Protein AF-A0A948J136-F1 (afdb_monomer_lite)

Sequence (94 aa):
MNAALTQLAADCGLASDTYTPLRLAFGLACVQRVRHLLDDPEAIAGLNVLVAFTAGTVDAAMLAKAAVHALQRLLDDAATQRSARPLVASQPCA

Structure (mmCIF, N/CA/C/O backbone):
data_AF-A0A948J136-F1
#
_entry.id   AF-A0A948J136-F1
#
loop_
_atom_site.group_PDB
_atom_site.id
_atom_site.type_symbol
_atom_site.label_atom_id
_atom_site.label_alt_id
_atom_site.label_comp_id
_atom_site.label_asym_id
_atom_site.label_entity_id
_atom_site.label_seq_id
_atom_site.pdbx_PDB_ins_code
_atom_site.Cartn_x
_atom_site.Cartn_y
_atom_site.Cartn_z
_atom_site.occupancy
_atom_site.B_iso_or_equiv
_atom_site.auth_seq_id
_atom_site.auth_comp_id
_atom_site.auth_asym_id
_atom_site.auth_atom_id
_atom_site.pdbx_PDB_model_num
ATOM 1 N N . MET A 1 1 ? -9.808 14.796 -6.401 1.00 63.06 1 MET A N 1
ATOM 2 C CA . MET A 1 1 ? -10.086 13.833 -5.311 1.00 63.06 1 MET A CA 1
ATOM 3 C C . MET A 1 1 ? -11.534 14.012 -4.873 1.00 63.06 1 MET A C 1
ATOM 5 O O . MET A 1 1 ? -11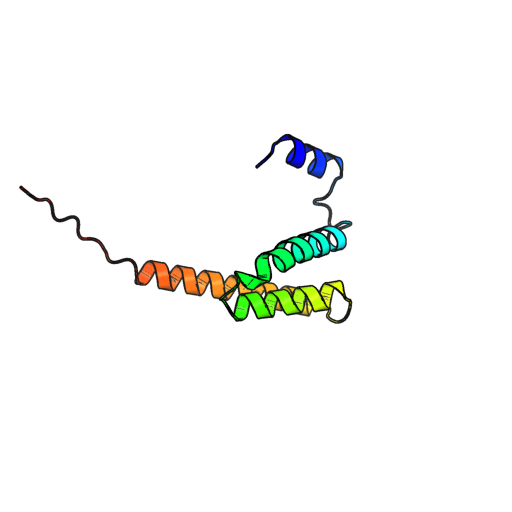.991 15.148 -4.865 1.00 63.06 1 MET A O 1
ATOM 9 N N . ASN A 1 2 ? -12.272 12.940 -4.578 1.00 89.00 2 ASN A N 1
ATOM 10 C CA . ASN A 1 2 ? -13.687 13.027 -4.196 1.00 89.00 2 ASN A CA 1
ATOM 11 C C . ASN A 1 2 ? -13.829 13.596 -2.768 1.00 89.00 2 ASN A C 1
ATOM 13 O O . ASN A 1 2 ? -13.372 12.968 -1.817 1.00 89.00 2 ASN A O 1
ATOM 17 N N . ALA A 1 3 ? -14.455 14.770 -2.625 1.00 91.69 3 ALA A N 1
ATOM 18 C CA . ALA A 1 3 ? -14.557 15.488 -1.350 1.00 91.69 3 ALA A CA 1
ATOM 19 C C . ALA A 1 3 ? -15.314 14.709 -0.260 1.00 91.69 3 ALA A C 1
ATOM 21 O O . ALA A 1 3 ? -14.924 14.762 0.903 1.00 91.69 3 ALA A O 1
ATOM 22 N N . ALA A 1 4 ? -16.341 13.938 -0.632 1.00 92.38 4 ALA A N 1
ATOM 23 C CA . ALA A 1 4 ? -17.102 13.127 0.316 1.00 92.38 4 ALA A CA 1
ATOM 24 C C . ALA A 1 4 ? -16.251 11.988 0.901 1.00 92.38 4 ALA A C 1
ATOM 26 O O . ALA A 1 4 ? -16.316 11.720 2.097 1.00 92.38 4 ALA A O 1
ATOM 27 N N . LEU A 1 5 ? -15.398 11.361 0.082 1.00 88.56 5 LEU A N 1
ATOM 28 C CA . LEU A 1 5 ? -14.462 10.337 0.560 1.00 88.56 5 LEU A CA 1
ATOM 29 C C . LEU A 1 5 ? -13.370 10.932 1.455 1.00 88.56 5 LEU A C 1
ATOM 31 O O . LEU A 1 5 ? -12.987 10.309 2.441 1.00 88.56 5 LEU A O 1
ATOM 35 N N . THR A 1 6 ? -12.891 12.139 1.138 1.00 91.25 6 THR A N 1
ATOM 36 C CA . THR A 1 6 ? -11.932 12.851 1.992 1.00 91.25 6 THR A CA 1
ATOM 37 C C . THR A 1 6 ? -12.530 13.152 3.365 1.00 91.25 6 THR A C 1
ATOM 39 O O . THR A 1 6 ? -11.877 12.893 4.373 1.00 91.25 6 THR A O 1
ATOM 42 N N . GLN A 1 7 ? -13.769 13.655 3.412 1.00 93.75 7 GLN A N 1
ATOM 43 C CA . GLN A 1 7 ? -14.450 13.944 4.674 1.00 93.75 7 GLN A CA 1
ATOM 44 C C . GLN A 1 7 ? -14.674 12.668 5.491 1.00 93.75 7 GLN A C 1
ATOM 46 O O . GLN A 1 7 ? -14.308 12.627 6.659 1.00 93.75 7 GLN A O 1
ATOM 51 N N . LEU A 1 8 ? -15.158 11.592 4.862 1.00 91.81 8 LEU A N 1
ATOM 52 C CA . LEU A 1 8 ? -15.351 10.306 5.534 1.00 91.81 8 LEU A CA 1
ATOM 53 C C . LEU A 1 8 ? -14.044 9.760 6.136 1.00 91.81 8 LEU A C 1
ATOM 55 O O . LEU A 1 8 ? -14.029 9.278 7.265 1.00 91.81 8 LEU A O 1
ATOM 59 N N . ALA A 1 9 ? -12.929 9.854 5.407 1.00 90.38 9 ALA A N 1
ATOM 60 C CA . ALA A 1 9 ? -11.630 9.416 5.915 1.00 90.38 9 ALA A CA 1
ATOM 61 C C . ALA A 1 9 ? -11.160 10.246 7.125 1.00 90.38 9 ALA A C 1
ATOM 63 O O . ALA A 1 9 ? -10.544 9.691 8.040 1.00 90.38 9 ALA A O 1
ATOM 64 N N . ALA A 1 10 ? -11.450 11.552 7.134 1.00 93.31 10 ALA A N 1
ATOM 65 C CA . ALA A 1 10 ? -11.169 12.432 8.263 1.00 93.31 10 ALA A CA 1
ATOM 66 C C . ALA A 1 10 ? -12.050 12.098 9.475 1.00 93.31 10 ALA A C 1
ATOM 68 O O . ALA A 1 10 ? -11.519 11.940 10.572 1.00 93.31 10 ALA A O 1
ATOM 69 N N . ASP A 1 11 ? -13.355 11.904 9.271 1.00 95.12 11 ASP A N 1
ATOM 70 C CA . ASP A 1 11 ? -14.307 11.557 10.333 1.00 95.12 11 ASP A CA 1
ATOM 71 C C . ASP A 1 11 ? -13.959 10.212 10.996 1.00 95.12 11 ASP A C 1
ATOM 73 O O . ASP A 1 11 ? -14.091 10.050 12.208 1.00 95.12 11 ASP A O 1
ATOM 77 N N . CYS A 1 12 ? -13.443 9.252 10.222 1.00 90.81 12 CYS 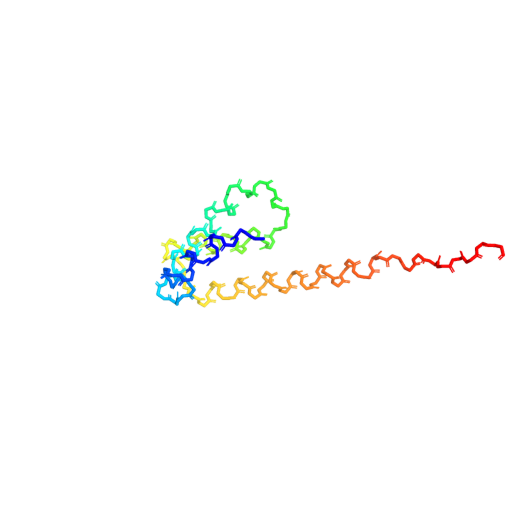A N 1
ATOM 78 C CA . CYS A 1 12 ? -12.943 7.978 10.744 1.00 90.81 12 CYS A CA 1
ATOM 79 C C . CYS A 1 12 ? -11.545 8.069 11.386 1.00 90.81 12 CYS A C 1
ATOM 81 O O . CYS A 1 12 ? -11.042 7.064 11.891 1.00 90.81 12 CYS A O 1
ATOM 83 N N . GLY A 1 13 ? -10.881 9.229 11.339 1.00 92.88 13 GLY A N 1
ATOM 84 C CA . GLY A 1 13 ? -9.521 9.400 11.849 1.00 92.88 13 GLY A CA 1
ATOM 85 C C . GLY A 1 13 ? -8.492 8.527 11.127 1.00 92.88 13 GLY A C 1
ATOM 86 O O . GLY A 1 13 ? -7.484 8.150 11.724 1.00 92.88 13 GLY A O 1
ATOM 87 N N . LEU A 1 14 ? -8.725 8.187 9.852 1.00 91.56 14 LEU A N 1
ATOM 88 C CA . LEU A 1 14 ? -7.944 7.182 9.122 1.00 91.56 14 LEU A CA 1
ATOM 89 C C . LEU A 1 14 ? -6.455 7.553 9.002 1.00 91.56 14 LEU A C 1
ATOM 91 O O . LEU A 1 14 ? -5.610 6.676 8.864 1.00 91.56 14 LEU A O 1
ATOM 95 N N . ALA A 1 15 ? -6.122 8.845 9.079 1.00 89.62 15 ALA A N 1
ATOM 96 C CA . ALA A 1 15 ? -4.745 9.336 9.058 1.00 89.62 15 ALA A CA 1
ATOM 97 C C . ALA A 1 15 ? -3.947 9.034 10.343 1.00 89.62 15 ALA A C 1
ATOM 99 O O . ALA A 1 15 ? -2.726 9.158 10.309 1.00 89.62 15 ALA A O 1
ATOM 100 N N . SER A 1 16 ? -4.607 8.634 11.436 1.00 93.62 16 SER A N 1
ATOM 101 C CA . SER A 1 16 ? -3.953 8.255 12.693 1.00 93.62 16 SER A CA 1
ATOM 102 C C . SER A 1 16 ? -3.024 7.052 12.517 1.00 93.62 16 SER A C 1
ATOM 104 O O . SER A 1 16 ? -3.342 6.107 11.787 1.00 93.62 16 SER A O 1
ATOM 106 N N . ASP A 1 17 ? -1.923 7.040 13.270 1.00 92.31 17 ASP A N 1
ATOM 107 C CA . ASP A 1 17 ? -0.961 5.936 13.297 1.00 92.31 17 ASP A CA 1
ATOM 108 C C . ASP A 1 17 ? -1.597 4.606 13.727 1.00 92.31 17 ASP A C 1
ATOM 110 O O . ASP A 1 17 ? -1.145 3.539 13.305 1.00 92.31 17 ASP A O 1
ATOM 114 N N . THR A 1 18 ? -2.696 4.656 14.491 1.00 94.00 18 THR A N 1
ATOM 115 C CA . THR A 1 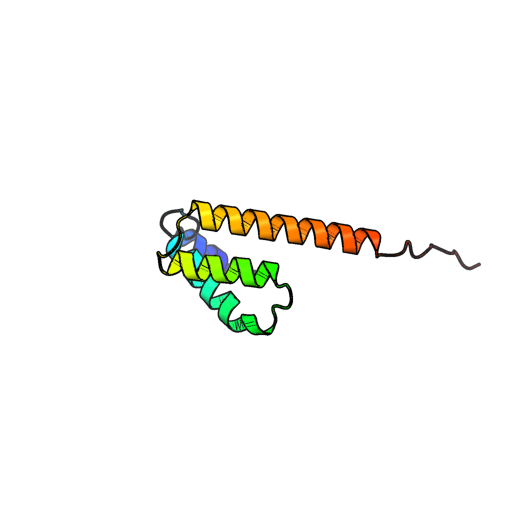18 ? -3.504 3.482 14.865 1.00 94.00 18 THR A CA 1
ATOM 116 C C . THR A 1 18 ? -3.942 2.669 13.644 1.00 94.00 18 THR A C 1
ATOM 118 O O . THR A 1 18 ? -3.999 1.443 13.706 1.00 94.00 18 THR A O 1
ATOM 121 N N . TYR A 1 19 ? -4.219 3.335 12.519 1.00 94.38 19 TYR A N 1
ATOM 122 C CA . TYR A 1 19 ? -4.692 2.700 11.288 1.00 94.38 19 TYR A CA 1
ATOM 123 C C . TYR A 1 19 ? -3.594 2.511 10.238 1.00 94.38 19 TYR A C 1
ATOM 125 O O . TYR A 1 19 ? -3.891 2.136 9.101 1.00 94.38 19 TYR A O 1
ATOM 133 N N . THR A 1 20 ? -2.322 2.713 10.592 1.00 92.50 20 THR A N 1
ATOM 134 C CA . THR A 1 20 ? -1.189 2.466 9.688 1.00 92.50 20 THR A CA 1
ATOM 135 C C . THR A 1 20 ? -1.217 1.061 9.072 1.00 92.50 20 THR A C 1
ATOM 137 O O . THR A 1 20 ? -1.112 0.970 7.845 1.00 92.50 20 THR A O 1
ATOM 140 N N . PRO A 1 21 ? -1.451 -0.033 9.830 1.00 92.56 21 PRO A N 1
ATOM 141 C CA . PRO A 1 21 ? -1.538 -1.370 9.239 1.00 92.56 21 PRO A CA 1
ATOM 142 C C . PRO A 1 21 ? -2.657 -1.490 8.195 1.00 92.56 21 PRO A C 1
ATOM 144 O O . PRO A 1 21 ? -2.440 -2.037 7.115 1.00 92.56 21 PRO A O 1
ATOM 147 N N . LEU A 1 22 ? -3.833 -0.916 8.479 1.00 92.88 22 LEU A N 1
ATOM 148 C CA . LEU A 1 22 ? -4.977 -0.917 7.563 1.00 92.88 22 LEU A CA 1
ATOM 149 C C . LEU A 1 22 ? -4.660 -0.150 6.275 1.00 92.88 22 LEU A C 1
ATOM 151 O O . LEU A 1 22 ? -4.932 -0.635 5.178 1.00 92.88 22 LEU A O 1
ATOM 155 N N . ARG A 1 23 ? -4.055 1.036 6.395 1.00 93.94 23 ARG A N 1
ATOM 156 C CA . ARG A 1 23 ? -3.668 1.866 5.248 1.00 93.94 23 ARG A CA 1
ATOM 157 C C . ARG A 1 23 ? -2.638 1.177 4.361 1.00 93.94 23 ARG A C 1
ATOM 159 O O . ARG A 1 23 ? -2.763 1.236 3.139 1.00 93.94 23 ARG A O 1
ATOM 166 N N . LEU A 1 24 ? -1.648 0.518 4.961 1.00 95.19 24 LEU A N 1
ATOM 167 C CA . LEU A 1 24 ? -0.630 -0.234 4.229 1.00 95.19 24 LEU A CA 1
ATOM 168 C C . LEU A 1 24 ? -1.228 -1.457 3.526 1.00 95.19 24 LEU A C 1
ATOM 170 O O . LEU A 1 24 ? -0.950 -1.664 2.348 1.00 95.19 24 LEU A O 1
ATOM 174 N N . ALA A 1 25 ? -2.099 -2.216 4.198 1.00 95.00 25 ALA A N 1
ATOM 175 C CA . ALA A 1 25 ? -2.794 -3.355 3.596 1.00 95.00 25 ALA A CA 1
ATOM 176 C C . ALA A 1 25 ? -3.700 -2.930 2.427 1.00 95.00 25 ALA A C 1
ATOM 178 O O . ALA A 1 25 ? -3.692 -3.557 1.367 1.00 95.00 25 ALA A O 1
ATOM 179 N N . PHE A 1 26 ? -4.437 -1.827 2.585 1.00 94.31 26 PHE A N 1
ATOM 180 C CA . PHE A 1 26 ? -5.254 -1.261 1.515 1.00 94.31 26 PHE A CA 1
ATOM 181 C C . PHE A 1 26 ? -4.398 -0.795 0.329 1.00 94.31 26 PHE A C 1
ATOM 183 O O . PHE A 1 26 ? -4.674 -1.156 -0.814 1.00 94.31 26 PHE A O 1
ATOM 190 N N . GLY A 1 27 ? -3.326 -0.039 0.591 1.00 94.06 27 GLY A N 1
ATOM 191 C CA . GLY A 1 27 ? -2.383 0.392 -0.443 1.00 94.06 27 GLY A CA 1
ATOM 192 C C . GLY A 1 27 ? -1.760 -0.789 -1.190 1.00 94.06 27 GLY A C 1
ATOM 193 O O . GLY A 1 27 ? -1.680 -0.769 -2.418 1.00 94.06 27 GLY A O 1
ATOM 194 N N . LEU A 1 28 ? -1.406 -1.855 -0.469 1.00 97.12 28 LEU A N 1
ATOM 195 C CA . LEU A 1 28 ? -0.894 -3.084 -1.060 1.00 97.12 28 LEU A CA 1
ATOM 196 C C . LEU A 1 28 ? -1.916 -3.734 -2.003 1.00 97.12 28 LEU A C 1
ATOM 198 O O . LEU A 1 28 ? -1.565 -4.055 -3.137 1.00 97.12 28 LEU A O 1
ATOM 202 N N . ALA A 1 29 ? -3.175 -3.886 -1.583 1.00 97.00 29 ALA A N 1
ATOM 203 C CA . ALA A 1 29 ? -4.231 -4.449 -2.428 1.00 97.00 29 ALA A CA 1
ATOM 204 C C . ALA A 1 29 ? -4.440 -3.631 -3.718 1.00 97.00 29 ALA A C 1
ATOM 206 O O . ALA A 1 29 ? -4.601 -4.195 -4.804 1.00 97.00 29 ALA A O 1
ATOM 207 N N . CYS A 1 30 ? -4.378 -2.299 -3.616 1.00 96.31 30 CYS A N 1
ATOM 208 C CA . CYS A 1 30 ? -4.458 -1.401 -4.766 1.00 96.31 30 CYS A CA 1
ATOM 209 C C . CYS A 1 30 ? -3.319 -1.648 -5.762 1.00 96.31 30 CYS A C 1
ATOM 211 O O . CYS A 1 30 ? -3.572 -1.846 -6.951 1.00 96.31 30 CYS A O 1
ATOM 213 N N . VAL A 1 31 ? -2.070 -1.676 -5.289 1.00 95.19 31 VAL A N 1
ATOM 214 C CA . VAL A 1 31 ? -0.900 -1.852 -6.162 1.00 95.19 31 VAL A CA 1
ATOM 215 C C . VAL A 1 31 ? -0.830 -3.271 -6.729 1.00 95.19 31 VAL A C 1
ATOM 217 O O . VAL A 1 31 ? -0.493 -3.444 -7.896 1.00 95.19 31 VAL A O 1
ATOM 220 N N . GLN A 1 32 ? -1.224 -4.295 -5.967 1.00 95.12 32 GLN A N 1
ATOM 221 C CA . GLN A 1 32 ? -1.297 -5.675 -6.462 1.00 95.12 32 GLN A CA 1
ATOM 222 C C . GLN A 1 32 ? -2.184 -5.799 -7.706 1.00 95.12 32 GLN A C 1
ATOM 224 O O . GLN A 1 32 ? -1.828 -6.515 -8.642 1.00 95.12 32 GLN A O 1
ATOM 229 N N . ARG A 1 33 ? -3.301 -5.062 -7.760 1.00 97.00 33 ARG A N 1
ATOM 230 C CA . ARG A 1 33 ? -4.216 -5.075 -8.911 1.00 97.00 33 ARG A CA 1
ATOM 231 C C . ARG A 1 33 ? -3.573 -4.533 -10.189 1.00 97.00 33 ARG A C 1
ATOM 233 O O . ARG A 1 33 ? -3.903 -4.993 -11.278 1.00 97.00 33 ARG A O 1
ATOM 240 N N . VAL A 1 34 ? -2.643 -3.592 -10.054 1.00 95.62 34 VAL A N 1
ATOM 241 C CA . VAL A 1 34 ? -1.928 -2.956 -11.172 1.00 95.62 34 VAL A CA 1
ATOM 242 C C . VAL A 1 34 ? -0.483 -3.432 -11.301 1.00 95.62 34 VAL A C 1
ATOM 244 O O . VAL A 1 34 ? 0.273 -2.871 -12.082 1.00 95.62 34 VAL A O 1
ATOM 247 N N . ARG A 1 35 ? -0.084 -4.487 -10.578 1.00 93.31 35 ARG A N 1
ATOM 248 C CA . ARG A 1 35 ? 1.304 -4.974 -10.544 1.00 93.31 35 ARG A CA 1
ATOM 249 C C . ARG A 1 35 ? 1.870 -5.281 -11.931 1.00 93.31 35 ARG A C 1
ATOM 251 O O . ARG A 1 35 ? 3.057 -5.104 -12.152 1.00 93.31 35 ARG A O 1
ATOM 258 N N . HIS A 1 36 ? 1.023 -5.731 -12.849 1.00 93.50 36 HIS A N 1
ATOM 259 C CA . HIS A 1 36 ? 1.388 -6.041 -14.232 1.00 93.50 36 HIS A CA 1
ATOM 260 C C . HIS A 1 36 ? 1.765 -4.808 -15.073 1.00 93.50 36 HIS A C 1
ATOM 262 O O . HIS A 1 36 ? 2.250 -4.979 -16.181 1.00 93.50 36 HIS A O 1
ATOM 268 N N . LEU A 1 37 ? 1.515 -3.595 -14.571 1.00 95.06 37 LEU A N 1
ATOM 269 C CA . LEU A 1 37 ? 1.910 -2.328 -15.193 1.00 95.06 37 LEU A CA 1
ATOM 270 C C . LEU A 1 37 ? 3.219 -1.772 -14.609 1.00 95.06 37 LEU A C 1
ATOM 272 O O . LEU A 1 37 ? 3.632 -0.679 -14.980 1.00 95.06 37 LEU A O 1
ATOM 276 N N . LEU A 1 38 ? 3.815 -2.452 -13.624 1.00 91.50 38 LEU A N 1
ATOM 277 C CA . LEU A 1 38 ? 5.076 -2.025 -13.028 1.00 91.50 38 LEU A CA 1
ATOM 278 C C . LEU A 1 38 ? 6.236 -2.577 -13.855 1.00 91.50 38 LEU A C 1
ATOM 280 O O . LEU A 1 38 ? 6.437 -3.789 -13.883 1.00 91.50 38 LEU A O 1
ATOM 284 N N . ASP A 1 39 ? 7.010 -1.677 -14.455 1.00 90.06 39 ASP A N 1
ATOM 285 C CA . ASP A 1 39 ? 8.188 -2.024 -15.261 1.00 90.06 39 ASP A CA 1
ATOM 286 C C . ASP A 1 39 ? 9.516 -1.757 -14.528 1.00 90.06 39 ASP A C 1
ATOM 288 O O . ASP A 1 39 ? 10.552 -2.309 -14.894 1.00 90.06 39 ASP A O 1
ATOM 292 N N . ASP A 1 40 ? 9.495 -0.930 -13.476 1.00 89.50 40 ASP A N 1
ATOM 293 C CA . ASP A 1 40 ? 10.682 -0.576 -12.692 1.00 89.50 40 ASP A CA 1
ATOM 294 C C . ASP A 1 40 ? 11.011 -1.674 -11.656 1.00 89.50 40 ASP A C 1
ATOM 296 O O . ASP A 1 40 ? 10.199 -1.935 -10.752 1.00 89.50 40 ASP A O 1
ATOM 300 N N . PRO A 1 41 ? 12.175 -2.345 -11.755 1.00 89.69 41 PRO A N 1
ATOM 301 C CA . PRO A 1 41 ? 12.515 -3.453 -10.870 1.00 89.69 41 PRO A CA 1
ATOM 302 C C . PRO A 1 41 ? 12.677 -3.008 -9.411 1.00 89.69 41 PRO A C 1
ATOM 304 O O . PRO A 1 41 ? 12.326 -3.767 -8.504 1.00 89.69 41 PRO A O 1
ATOM 307 N N . GLU A 1 42 ? 13.127 -1.780 -9.158 1.00 89.69 42 GLU A N 1
ATOM 308 C CA . GLU A 1 42 ? 13.215 -1.205 -7.816 1.00 89.69 42 GLU A CA 1
ATOM 309 C C . GLU A 1 42 ? 11.830 -0.971 -7.198 1.00 89.69 42 GLU A C 1
ATOM 311 O O . GLU A 1 42 ? 11.613 -1.332 -6.035 1.00 89.69 42 GLU A O 1
ATOM 316 N N . ALA A 1 43 ? 10.858 -0.457 -7.959 1.00 90.38 43 ALA A N 1
ATOM 317 C CA . ALA A 1 43 ? 9.469 -0.361 -7.509 1.00 90.38 43 ALA A CA 1
ATOM 318 C C . ALA A 1 43 ? 8.878 -1.741 -7.161 1.00 90.38 43 ALA A C 1
ATOM 320 O O . ALA A 1 43 ? 8.210 -1.897 -6.132 1.00 90.38 43 ALA A O 1
ATOM 321 N N . ILE A 1 44 ? 9.161 -2.767 -7.972 1.00 93.19 44 ILE A N 1
ATOM 322 C CA . ILE A 1 44 ? 8.740 -4.151 -7.700 1.00 93.19 44 ILE A CA 1
ATOM 323 C C . ILE A 1 44 ? 9.413 -4.689 -6.428 1.00 93.19 44 ILE A C 1
ATOM 325 O O . ILE A 1 44 ? 8.754 -5.331 -5.604 1.00 93.19 44 ILE A O 1
ATOM 329 N N . ALA A 1 45 ? 10.706 -4.424 -6.234 1.00 93.81 45 ALA A N 1
ATOM 330 C CA . ALA A 1 45 ? 11.433 -4.827 -5.034 1.00 93.81 45 ALA A CA 1
ATOM 331 C C . ALA A 1 45 ? 10.847 -4.169 -3.773 1.00 93.81 45 ALA A C 1
ATOM 333 O O . ALA A 1 45 ? 10.596 -4.860 -2.783 1.00 93.81 45 ALA A O 1
ATOM 334 N N . GLY A 1 46 ? 10.542 -2.869 -3.828 1.00 94.06 46 GLY A N 1
ATOM 335 C CA . GLY A 1 46 ? 9.857 -2.154 -2.749 1.00 94.06 46 GLY A CA 1
ATOM 336 C C . GLY A 1 46 ? 8.478 -2.744 -2.434 1.00 94.06 46 GLY A C 1
ATOM 337 O O . GLY A 1 46 ? 8.146 -2.962 -1.266 1.00 94.06 46 GLY A O 1
ATOM 338 N N . LEU A 1 47 ? 7.699 -3.095 -3.464 1.00 95.25 47 LEU A N 1
ATOM 339 C CA . LEU A 1 47 ? 6.403 -3.760 -3.299 1.00 95.25 47 LEU A CA 1
ATOM 340 C C . LEU A 1 47 ? 6.534 -5.126 -2.609 1.00 95.25 47 LEU A C 1
ATOM 342 O O . LEU A 1 47 ? 5.720 -5.455 -1.745 1.00 95.25 47 LEU A O 1
ATOM 346 N N . ASN A 1 48 ? 7.558 -5.914 -2.945 1.00 96.31 48 ASN A N 1
ATOM 347 C CA . ASN A 1 48 ? 7.804 -7.202 -2.290 1.00 96.31 48 ASN A CA 1
ATOM 348 C C . ASN A 1 48 ? 8.128 -7.033 -0.793 1.00 96.31 48 ASN A C 1
ATOM 350 O O . ASN A 1 48 ? 7.678 -7.841 0.019 1.00 96.31 48 ASN A O 1
ATOM 354 N N . VAL A 1 49 ? 8.843 -5.970 -0.403 1.00 97.31 49 VAL A N 1
ATOM 355 C CA . VAL A 1 49 ? 9.081 -5.654 1.019 1.00 97.31 49 VAL A CA 1
ATOM 356 C C . VAL A 1 49 ? 7.779 -5.272 1.724 1.00 97.31 49 VAL A C 1
ATOM 358 O O . VAL A 1 49 ? 7.542 -5.728 2.840 1.00 97.31 49 VAL A O 1
ATOM 361 N N . LEU A 1 50 ? 6.897 -4.504 1.077 1.00 96.75 50 LEU A N 1
ATOM 362 C CA . LEU A 1 50 ? 5.581 -4.184 1.639 1.00 96.75 50 LEU A CA 1
ATOM 363 C C . LEU A 1 50 ? 4.732 -5.449 1.857 1.00 96.75 50 LEU A C 1
ATOM 365 O O . LEU A 1 50 ? 4.120 -5.592 2.915 1.00 96.75 50 LEU A O 1
ATOM 369 N N . VAL A 1 51 ? 4.741 -6.391 0.905 1.00 97.38 51 VAL A N 1
ATOM 370 C CA . VAL A 1 51 ? 4.105 -7.712 1.074 1.00 97.38 51 VAL A CA 1
ATOM 371 C C . VAL A 1 51 ? 4.661 -8.412 2.313 1.00 97.38 51 VAL A C 1
ATOM 373 O O . VAL A 1 51 ? 3.894 -8.790 3.198 1.00 97.38 51 VAL A O 1
ATOM 376 N N . ALA A 1 52 ? 5.986 -8.525 2.415 1.00 97.38 52 ALA A N 1
ATOM 377 C CA . ALA A 1 52 ? 6.652 -9.175 3.539 1.00 97.38 52 ALA A CA 1
ATOM 378 C C . ALA A 1 52 ? 6.324 -8.504 4.888 1.00 97.38 52 ALA A C 1
ATOM 380 O O . ALA A 1 52 ? 6.102 -9.197 5.884 1.00 97.38 52 ALA A O 1
ATOM 381 N N . PHE A 1 53 ? 6.245 -7.170 4.917 1.00 97.06 53 PHE A N 1
ATOM 382 C CA . PHE A 1 53 ? 5.933 -6.397 6.119 1.00 97.06 53 PHE A CA 1
ATOM 383 C C . PHE A 1 53 ? 4.494 -6.636 6.575 1.00 97.06 53 PHE A C 1
ATOM 385 O O . PHE A 1 53 ? 4.255 -6.937 7.740 1.00 97.06 53 PHE A O 1
ATOM 392 N N . THR A 1 54 ? 3.528 -6.581 5.651 1.00 95.56 54 THR A N 1
ATOM 393 C CA . THR A 1 54 ? 2.115 -6.862 5.973 1.00 95.56 54 THR A CA 1
ATOM 394 C C . THR A 1 54 ? 1.878 -8.314 6.398 1.00 95.56 54 THR A C 1
ATOM 396 O O . THR A 1 54 ? 0.948 -8.578 7.154 1.00 95.56 54 THR A O 1
ATOM 399 N N . ALA A 1 55 ? 2.744 -9.241 5.975 1.00 95.56 55 ALA A N 1
ATOM 400 C CA . ALA A 1 55 ? 2.764 -10.627 6.441 1.00 95.56 55 ALA A CA 1
ATOM 401 C C . ALA A 1 55 ? 3.506 -10.826 7.783 1.00 95.56 55 ALA A C 1
ATOM 403 O O . ALA A 1 55 ? 3.559 -11.946 8.283 1.00 95.56 55 ALA A O 1
ATOM 404 N N . GLY A 1 56 ? 4.102 -9.775 8.360 1.00 95.88 56 GLY A N 1
ATOM 405 C CA . GLY A 1 56 ? 4.853 -9.838 9.621 1.00 95.88 56 GLY A CA 1
ATOM 406 C C . GLY A 1 56 ? 6.230 -10.503 9.516 1.00 95.88 56 GLY A C 1
ATOM 407 O O . GLY A 1 56 ? 6.806 -10.883 10.530 1.00 95.88 56 GLY A O 1
ATOM 408 N N . THR A 1 57 ? 6.760 -10.666 8.301 1.00 97.25 57 THR A N 1
ATOM 409 C CA . THR A 1 57 ? 8.038 -11.365 8.045 1.00 97.25 57 THR A CA 1
ATOM 410 C C . THR A 1 57 ? 9.254 -10.438 7.998 1.00 97.25 57 THR A C 1
ATOM 412 O O . THR A 1 57 ? 10.386 -10.908 8.074 1.00 97.25 57 THR A O 1
ATOM 415 N N . VAL A 1 58 ? 9.033 -9.125 7.902 1.00 97.50 58 VAL A N 1
ATOM 416 C CA . VAL A 1 58 ? 10.066 -8.087 8.038 1.00 97.50 58 VAL A CA 1
ATOM 417 C C . VAL A 1 58 ? 9.556 -6.968 8.940 1.00 97.50 58 VAL A C 1
ATOM 419 O O . VAL A 1 58 ? 8.348 -6.782 9.087 1.00 97.50 58 VAL A O 1
ATOM 422 N N . ASP A 1 59 ? 10.478 -6.220 9.538 1.00 96.31 59 ASP A N 1
ATOM 423 C CA . ASP A 1 59 ? 10.165 -5.147 10.478 1.00 96.31 59 ASP A CA 1
ATOM 424 C C . ASP A 1 59 ? 9.970 -3.774 9.803 1.00 96.31 59 ASP A C 1
ATOM 426 O O . ASP A 1 59 ? 10.125 -3.590 8.589 1.00 96.31 59 ASP A O 1
ATOM 430 N N . ALA A 1 60 ? 9.618 -2.777 10.619 1.00 94.44 60 ALA A N 1
ATOM 431 C CA . ALA A 1 60 ? 9.402 -1.408 10.161 1.00 94.44 60 ALA A CA 1
ATOM 432 C C . ALA A 1 60 ? 10.685 -0.735 9.642 1.00 94.44 60 ALA A C 1
ATOM 434 O O . ALA A 1 60 ? 10.601 0.148 8.790 1.00 94.44 60 ALA A O 1
ATOM 435 N N . ALA A 1 61 ? 11.867 -1.148 10.115 1.00 96.94 61 ALA A N 1
ATOM 436 C CA . ALA A 1 61 ? 13.140 -0.589 9.668 1.00 96.94 61 ALA A CA 1
ATOM 437 C C . ALA A 1 61 ? 13.467 -1.041 8.238 1.00 96.94 61 ALA A C 1
ATOM 439 O O . ALA A 1 61 ? 13.869 -0.231 7.401 1.00 96.94 61 ALA A O 1
ATOM 440 N N . MET A 1 62 ? 13.216 -2.314 7.928 1.00 96.19 62 MET A N 1
ATOM 441 C CA . MET A 1 62 ? 13.320 -2.865 6.578 1.00 96.19 62 MET A CA 1
ATOM 442 C C . MET A 1 62 ? 12.337 -2.193 5.618 1.00 96.19 62 MET A C 1
ATOM 444 O O . MET A 1 62 ? 12.724 -1.828 4.505 1.00 96.19 62 MET A O 1
ATOM 448 N N . LEU A 1 63 ? 11.095 -1.958 6.057 1.00 96.50 63 LEU A N 1
ATOM 449 C CA . LEU A 1 63 ? 10.114 -1.215 5.264 1.00 96.50 63 LEU A CA 1
ATOM 450 C C . LEU A 1 63 ? 10.567 0.230 5.005 1.00 96.50 63 LEU A C 1
ATOM 452 O O . LEU A 1 63 ? 10.527 0.691 3.864 1.00 96.50 63 LEU A O 1
ATOM 456 N N . ALA A 1 64 ? 11.032 0.936 6.039 1.00 96.06 64 ALA A N 1
ATOM 457 C CA . ALA A 1 64 ? 11.518 2.308 5.914 1.00 96.06 64 ALA A CA 1
ATOM 458 C C . ALA A 1 64 ? 12.709 2.401 4.949 1.00 96.06 64 ALA A C 1
ATOM 460 O O . ALA A 1 64 ? 12.746 3.284 4.092 1.00 96.06 64 ALA A O 1
ATOM 461 N N . LYS A 1 65 ? 13.647 1.450 5.022 1.00 96.25 65 LYS A N 1
ATOM 462 C CA . LYS A 1 65 ? 14.776 1.366 4.090 1.00 96.25 65 LYS A CA 1
ATOM 463 C C . LYS A 1 65 ? 14.302 1.182 2.647 1.00 96.25 65 LYS A C 1
ATOM 465 O O . LYS A 1 65 ? 14.757 1.907 1.768 1.00 96.25 65 LYS A O 1
ATOM 470 N N . ALA A 1 66 ? 13.366 0.267 2.396 1.00 94.94 66 ALA A N 1
ATOM 471 C CA . ALA A 1 66 ? 12.816 0.064 1.056 1.00 94.94 66 ALA A CA 1
ATOM 472 C C . ALA A 1 66 ? 12.125 1.326 0.509 1.00 94.94 66 ALA A C 1
ATOM 474 O O . ALA A 1 66 ? 12.302 1.663 -0.661 1.00 94.94 66 ALA A O 1
ATOM 475 N N . ALA A 1 67 ? 11.404 2.065 1.359 1.00 92.56 67 ALA A N 1
ATOM 476 C CA . ALA A 1 67 ? 10.772 3.327 0.979 1.00 92.56 67 ALA A CA 1
ATOM 477 C C . ALA A 1 67 ? 11.798 4.407 0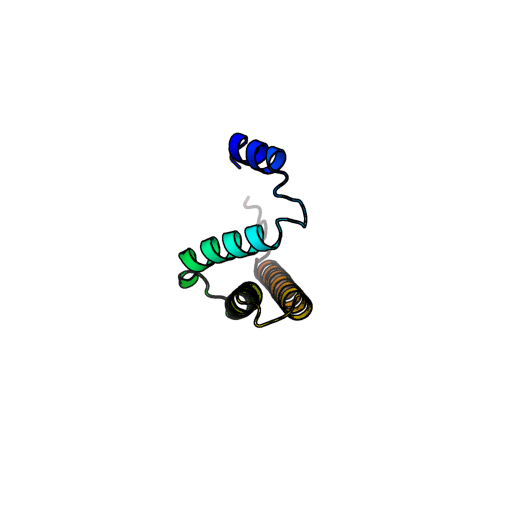.589 1.00 92.56 67 ALA A C 1
ATOM 479 O O . ALA A 1 67 ? 11.612 5.092 -0.415 1.00 92.56 67 ALA A O 1
ATOM 480 N N . VAL A 1 68 ? 12.901 4.530 1.337 1.00 93.81 68 VAL A N 1
ATOM 481 C CA . VAL A 1 68 ? 13.998 5.459 1.007 1.00 93.81 68 VAL A CA 1
ATOM 482 C C . VAL A 1 68 ? 14.633 5.105 -0.337 1.00 93.81 68 VAL A C 1
ATOM 484 O O . VAL A 1 68 ? 14.847 5.992 -1.159 1.00 93.81 68 VAL A O 1
ATOM 487 N N . HIS A 1 69 ? 14.891 3.820 -0.593 1.00 91.94 69 HIS A N 1
ATOM 488 C CA . HIS A 1 69 ? 15.461 3.370 -1.865 1.00 91.94 69 HIS A CA 1
ATOM 489 C C . HIS A 1 69 ? 14.533 3.679 -3.052 1.00 91.94 69 HIS A C 1
ATOM 491 O O . HIS A 1 69 ? 14.992 4.199 -4.067 1.00 91.94 69 HIS A O 1
ATOM 497 N N . ALA A 1 70 ? 13.228 3.422 -2.914 1.00 88.81 70 ALA A N 1
ATOM 498 C CA . ALA A 1 70 ? 12.248 3.741 -3.951 1.00 88.81 70 ALA A CA 1
ATOM 499 C C . ALA A 1 70 ? 12.155 5.256 -4.215 1.00 88.81 70 ALA A C 1
ATOM 501 O O . ALA A 1 70 ? 12.096 5.686 -5.365 1.00 88.81 70 ALA A O 1
ATOM 502 N N . LEU A 1 71 ? 12.195 6.082 -3.162 1.00 87.06 71 LEU A N 1
ATOM 503 C CA . LEU A 1 71 ? 12.213 7.539 -3.307 1.00 87.06 71 LEU A CA 1
ATOM 504 C C . LEU A 1 71 ? 13.485 8.026 -4.013 1.00 87.06 71 LEU A C 1
ATOM 506 O O . LEU A 1 71 ? 13.399 8.889 -4.884 1.00 87.06 71 LEU A O 1
ATOM 510 N N . GLN A 1 72 ? 14.647 7.465 -3.668 1.00 88.94 72 GLN A N 1
ATOM 511 C CA . GLN A 1 72 ? 15.910 7.803 -4.323 1.00 88.94 72 GLN A CA 1
ATOM 512 C C . GLN A 1 72 ? 15.852 7.494 -5.823 1.00 88.94 72 GLN A C 1
ATOM 514 O O . GLN A 1 72 ? 16.175 8.358 -6.632 1.00 88.94 72 GLN A O 1
ATOM 519 N N . ARG A 1 73 ? 15.332 6.319 -6.201 1.00 87.00 73 ARG A N 1
ATOM 520 C CA . ARG A 1 73 ? 15.163 5.931 -7.607 1.00 87.00 73 ARG A CA 1
ATOM 521 C C . ARG A 1 73 ? 14.286 6.919 -8.383 1.00 87.00 73 ARG A C 1
ATOM 523 O O . ARG A 1 73 ? 14.664 7.333 -9.476 1.00 87.00 73 ARG A O 1
ATOM 530 N N . LEU A 1 74 ? 13.167 7.353 -7.796 1.00 85.44 74 LEU A N 1
ATOM 531 C CA . LEU A 1 74 ? 12.285 8.364 -8.393 1.00 85.44 74 LEU A CA 1
ATOM 532 C C . LEU A 1 74 ? 12.989 9.715 -8.595 1.00 85.44 74 LEU A C 1
ATOM 534 O O . LEU A 1 74 ? 12.752 10.392 -9.597 1.00 85.44 74 LEU A O 1
ATOM 538 N N . LEU A 1 75 ? 13.845 10.121 -7.652 1.00 87.88 75 LEU A N 1
ATOM 539 C CA . LEU A 1 75 ? 14.649 11.339 -7.778 1.00 87.88 75 LEU A CA 1
ATOM 540 C C . LEU A 1 75 ? 15.687 11.207 -8.902 1.00 87.88 75 LEU A C 1
ATOM 542 O O . LEU A 1 75 ? 15.849 12.142 -9.690 1.00 87.88 75 LEU A O 1
ATOM 546 N N . ASP A 1 76 ? 16.330 10.045 -9.017 1.00 87.44 76 ASP A N 1
ATOM 547 C CA . ASP A 1 76 ? 17.317 9.753 -10.060 1.00 87.44 76 ASP A CA 1
ATOM 548 C C . ASP A 1 76 ? 16.668 9.713 -11.461 1.00 87.44 76 ASP A C 1
ATOM 550 O O . ASP A 1 76 ? 17.196 10.291 -12.418 1.00 87.44 76 ASP A O 1
ATOM 554 N N . ASP A 1 77 ? 15.476 9.117 -11.587 1.00 83.25 77 ASP A N 1
ATOM 555 C CA . ASP A 1 77 ? 14.687 9.132 -12.827 1.00 83.25 77 ASP A CA 1
ATOM 556 C C . ASP A 1 77 ? 14.267 10.549 -13.218 1.00 83.25 77 ASP A C 1
ATOM 558 O O . ASP A 1 77 ? 14.423 10.957 -14.372 1.00 83.25 77 ASP A O 1
ATOM 562 N N . ALA A 1 78 ? 13.790 11.347 -12.260 1.00 80.31 78 ALA A N 1
ATOM 563 C CA . ALA A 1 78 ? 13.417 12.735 -12.511 1.00 80.31 78 ALA A CA 1
ATOM 564 C C . ALA A 1 78 ? 14.615 13.583 -12.976 1.00 80.31 78 ALA A C 1
ATOM 566 O O . ALA A 1 78 ? 14.461 14.435 -13.858 1.00 80.31 78 ALA A O 1
ATOM 567 N N . ALA A 1 79 ? 15.808 13.350 -12.422 1.00 77.44 79 ALA A N 1
ATOM 568 C CA . ALA A 1 79 ? 17.043 14.003 -12.854 1.00 77.44 79 ALA A CA 1
ATOM 569 C C . ALA A 1 79 ? 17.446 13.585 -14.280 1.00 77.44 79 ALA A C 1
ATOM 571 O O . ALA A 1 79 ? 17.822 14.434 -15.098 1.00 77.44 79 ALA A O 1
ATOM 572 N N . THR A 1 80 ? 17.292 12.301 -14.608 1.00 73.56 80 THR A N 1
ATOM 573 C CA . THR A 1 80 ? 17.575 11.747 -15.939 1.00 73.56 80 THR A CA 1
ATOM 574 C C . THR A 1 80 ? 16.619 12.316 -16.991 1.00 73.56 80 THR A C 1
ATOM 576 O O . THR A 1 80 ? 17.064 12.853 -18.007 1.00 73.56 80 THR A O 1
ATOM 579 N N . GLN A 1 81 ? 15.312 12.333 -16.710 1.00 69.12 81 GLN A N 1
ATOM 580 C CA . GLN A 1 81 ? 14.283 12.917 -17.581 1.00 69.12 81 GLN A CA 1
ATOM 581 C C . GLN A 1 81 ? 14.514 14.420 -17.821 1.00 69.12 81 GLN A C 1
ATOM 583 O O . GLN A 1 81 ? 14.323 14.924 -18.930 1.00 69.12 81 GLN A O 1
ATOM 588 N N . ARG A 1 82 ? 14.935 15.155 -16.781 1.00 63.06 82 ARG A N 1
ATOM 589 C CA . ARG A 1 82 ? 15.214 16.597 -16.859 1.00 63.06 82 ARG A CA 1
ATOM 590 C C . ARG A 1 82 ? 16.452 16.901 -17.708 1.00 63.06 82 ARG A C 1
ATOM 592 O O . ARG A 1 82 ? 16.468 17.931 -18.374 1.00 63.06 82 ARG A O 1
ATOM 599 N N . SER A 1 83 ? 17.435 16.002 -17.716 1.00 60.12 83 SER A N 1
ATOM 600 C CA . SER A 1 83 ? 18.644 16.098 -18.548 1.00 60.12 83 SER A CA 1
ATOM 601 C C . SER A 1 83 ? 18.391 15.673 -20.000 1.00 60.1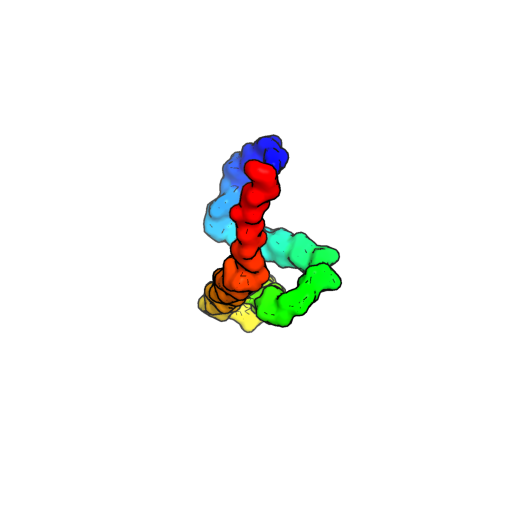2 83 SER A C 1
ATOM 603 O O . SER A 1 83 ? 18.994 16.219 -20.918 1.00 60.12 83 SER A O 1
ATOM 605 N N . ALA A 1 84 ? 17.471 14.726 -20.215 1.00 57.62 84 ALA A N 1
ATOM 606 C CA . ALA A 1 84 ? 17.102 14.214 -21.533 1.00 57.62 84 ALA A CA 1
ATOM 607 C C . ALA A 1 84 ? 16.124 15.116 -22.303 1.00 57.62 84 ALA A C 1
ATOM 609 O O . ALA A 1 84 ? 16.037 15.005 -23.524 1.00 57.62 84 ALA A O 1
ATOM 610 N N . ARG A 1 85 ? 15.382 16.010 -21.627 1.00 49.34 85 ARG A N 1
ATOM 611 C CA . ARG A 1 85 ? 14.521 16.994 -22.298 1.00 49.34 85 ARG A CA 1
ATOM 612 C C . ARG A 1 85 ? 15.419 17.991 -23.041 1.00 49.34 85 ARG A C 1
ATOM 614 O O . ARG A 1 85 ? 16.034 18.825 -22.373 1.00 49.34 85 ARG A O 1
ATOM 621 N N . PRO A 1 86 ? 15.496 17.960 -24.386 1.00 52.19 86 PRO A N 1
ATOM 622 C CA . PRO A 1 86 ? 16.296 18.936 -25.101 1.00 52.19 86 PRO A CA 1
ATOM 623 C C . PRO A 1 86 ? 15.718 20.311 -24.777 1.00 52.19 86 PRO A C 1
ATOM 625 O O . PRO A 1 86 ? 14.493 20.475 -24.724 1.00 52.19 86 PRO A O 1
ATOM 628 N N . LEU A 1 87 ? 16.586 21.302 -24.576 1.00 54.94 87 LEU A N 1
ATOM 629 C CA . LEU A 1 87 ? 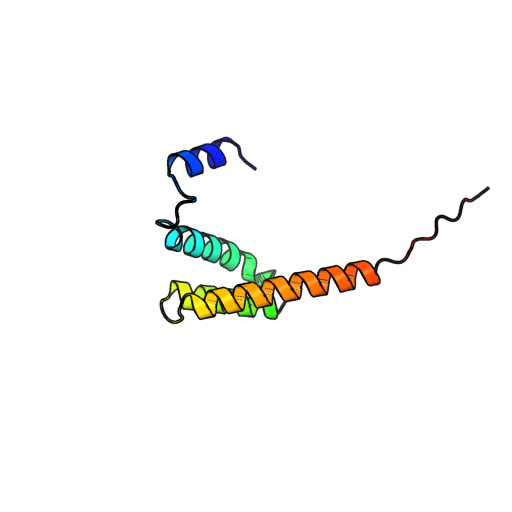16.227 22.682 -24.864 1.00 54.94 87 LEU A CA 1
ATOM 630 C C . LEU A 1 87 ? 15.737 22.688 -26.316 1.00 54.94 87 LEU A C 1
ATOM 632 O O . LEU A 1 87 ? 16.543 22.768 -27.239 1.00 54.94 87 LEU A O 1
ATOM 636 N N . VAL A 1 88 ? 14.428 22.520 -26.531 1.00 54.59 88 VAL A N 1
ATOM 637 C CA . VAL A 1 88 ? 13.792 22.885 -27.793 1.00 54.59 88 VAL A CA 1
ATOM 638 C C . VAL A 1 88 ? 14.053 24.371 -27.892 1.00 54.59 88 VAL A C 1
ATOM 640 O O . VAL A 1 88 ? 13.434 25.178 -27.200 1.00 54.59 88 VAL A O 1
ATOM 643 N N . ALA A 1 89 ? 15.098 24.685 -28.650 1.00 51.62 89 ALA A N 1
ATOM 644 C CA . ALA A 1 89 ? 15.507 26.025 -28.958 1.00 51.62 89 ALA A CA 1
ATOM 645 C C . ALA A 1 89 ? 14.271 26.753 -29.471 1.00 51.62 89 ALA A C 1
ATOM 647 O O . ALA A 1 89 ? 13.687 26.378 -30.488 1.00 51.62 89 ALA A O 1
ATOM 648 N N . SER A 1 90 ? 13.876 27.786 -28.741 1.00 56.16 90 SER A N 1
ATOM 649 C CA . SER A 1 90 ? 13.072 28.869 -29.269 1.00 56.16 90 SER A CA 1
ATOM 650 C C . SER A 1 90 ? 13.861 29.465 -30.437 1.00 56.16 90 SER A C 1
ATOM 652 O O . SER A 1 90 ? 14.658 30.378 -30.249 1.00 56.16 90 SER A O 1
ATOM 654 N N . GLN A 1 91 ? 13.725 28.895 -31.633 1.00 59.69 91 GLN A N 1
ATOM 655 C CA . GLN A 1 91 ? 14.034 29.594 -32.869 1.00 59.69 91 GLN A CA 1
ATOM 656 C C . GLN A 1 91 ? 12.827 30.487 -33.159 1.00 59.69 91 GLN A C 1
ATOM 658 O O . GLN A 1 91 ? 11.761 29.958 -33.485 1.00 59.69 91 GLN A O 1
ATOM 663 N N . PRO A 1 92 ? 12.928 31.818 -33.015 1.00 57.53 92 PRO A N 1
ATOM 664 C CA . PRO A 1 92 ? 11.945 32.686 -33.631 1.00 57.53 92 PRO A CA 1
ATOM 665 C C . PRO A 1 92 ? 12.136 32.588 -35.149 1.00 57.53 92 PRO A C 1
ATOM 667 O O . PRO A 1 92 ? 13.204 32.892 -35.679 1.00 57.53 92 PRO A O 1
ATOM 670 N N . CYS A 1 93 ? 11.105 32.097 -35.834 1.00 52.53 93 CYS A N 1
ATOM 671 C CA . CYS A 1 93 ? 10.950 32.286 -37.268 1.00 52.53 93 CYS A CA 1
ATOM 672 C C . CYS A 1 93 ? 10.344 33.677 -37.510 1.00 52.53 93 CYS A C 1
ATOM 674 O O . CYS A 1 93 ? 9.353 34.013 -36.859 1.00 52.53 93 CYS A O 1
ATOM 676 N N . ALA A 1 94 ? 10.904 34.362 -38.515 1.00 54.88 94 ALA A N 1
ATOM 677 C CA . ALA A 1 94 ? 10.596 35.691 -39.068 1.00 54.88 94 ALA A CA 1
ATOM 678 C C . ALA A 1 94 ? 11.216 36.895 -38.339 1.00 54.88 94 ALA A C 1
ATOM 680 O O . ALA A 1 94 ? 10.785 37.230 -37.215 1.00 54.88 94 ALA A O 1
#

pLDDT: mean 86.94, std 13.77, range [49.34, 97.5]

Radius of gyration: 19.04 Å; chains: 1; bounding box: 36×47×54 Å

Foldseek 3Di:
DDVVVVVVCVVVVCVDPVNVLVVLVVVLVVCVVVVVVDPDVLVVVLSVQSVCVNVVNDDPVSNVVSVVSVVVVVVVVVVVVVVPPDPPDPPDDD

Secondary structure (DSSP, 8-state):
--HHHHHHHHHTTTTSGGGHHHHHHHHHHHHHHTGGG---HHHHHHHHHHHHHHTTSS-HHHHHHHHHHHHHHHHHHHHHHHHHS---------